Protein AF-A0A2S3R219-F1 (afdb_monomer_lite)

Foldseek 3Di:
DQDLVNLVVLLVVLVPPVLLVDDQDDCVGDVVSNVVNVVSVVSNCVSCVVVVHDPPVCVVVVVVVPPD

Sequence (68 aa):
MITEDQIRARIKELEADERHSYAPANVFSNAPLAIIQTSIKSELNGLYFALGEVPPNQQNRREVVNGN

Organism: Vibrio vulnificus (NCBI:txid672)

Secondary structure (DSSP, 8-state):
---HHHHHHHHHHHHT-HHHHSPPPPHHHHHHHHHHHHHHHHHHHHHHHHTT---HHHHHHHHTTS--

Radius of gyration: 14.0 Å; chains: 1; bounding box: 32×33×32 Å

pLDDT: mean 86.87, std 16.03, range [41.06, 97.88]

Structure (mmCIF, N/CA/C/O backbone):
data_AF-A0A2S3R219-F1
#
_entry.id   AF-A0A2S3R219-F1
#
loop_
_atom_site.group_PDB
_atom_site.id
_atom_site.type_symbol
_atom_site.label_atom_id
_atom_site.label_alt_id
_atom_site.label_comp_id
_atom_site.label_asym_id
_atom_site.label_entity_id
_atom_site.label_seq_id
_atom_site.pdbx_PDB_ins_code
_atom_site.Cartn_x
_atom_site.Cartn_y
_atom_site.Cartn_z
_atom_site.occupancy
_atom_site.B_iso_or_equiv
_atom_site.auth_seq_id
_atom_site.auth_comp_id
_atom_site.auth_asym_id
_atom_site.auth_atom_id
_atom_site.pdbx_PDB_model_num
ATOM 1 N N . MET A 1 1 ? -9.968 15.388 11.219 1.00 70.81 1 MET A N 1
ATOM 2 C CA . MET A 1 1 ? -9.441 14.138 11.804 1.00 70.81 1 MET A CA 1
ATOM 3 C C . MET A 1 1 ? -9.797 13.026 10.836 1.00 70.81 1 MET A C 1
ATOM 5 O O . MET A 1 1 ? -10.934 13.025 10.382 1.00 70.81 1 MET A O 1
ATOM 9 N N . ILE A 1 2 ? -8.839 12.188 10.436 1.00 85.00 2 ILE A N 1
ATOM 10 C CA . ILE A 1 2 ? -9.130 11.035 9.572 1.00 85.00 2 ILE A CA 1
ATOM 11 C C . ILE A 1 2 ? -9.810 9.958 10.429 1.00 85.00 2 ILE A C 1
ATOM 13 O O . ILE A 1 2 ? -9.451 9.808 11.599 1.00 85.00 2 ILE A O 1
ATOM 17 N N . THR A 1 3 ? -10.819 9.270 9.902 1.00 95.69 3 THR A N 1
ATOM 18 C CA . THR A 1 3 ? -11.515 8.200 10.634 1.00 95.69 3 THR A CA 1
ATOM 19 C C . THR A 1 3 ? -10.825 6.855 10.431 1.00 95.69 3 THR A C 1
ATOM 21 O O . THR A 1 3 ? -10.077 6.668 9.470 1.00 95.69 3 THR A O 1
ATOM 24 N N . GLU A 1 4 ? -11.104 5.894 11.311 1.00 96.19 4 GLU A N 1
ATOM 25 C CA . GLU A 1 4 ? -10.636 4.515 11.142 1.00 96.19 4 GLU A CA 1
ATOM 26 C C . GLU A 1 4 ? -11.090 3.919 9.798 1.00 96.19 4 GLU A C 1
ATOM 28 O O . GLU A 1 4 ? -10.271 3.354 9.076 1.00 96.19 4 GLU A O 1
ATOM 33 N N . ASP A 1 5 ? -12.350 4.132 9.402 1.00 96.81 5 ASP A N 1
ATOM 34 C CA . ASP A 1 5 ? -12.876 3.659 8.114 1.00 96.81 5 ASP A CA 1
ATOM 35 C C . ASP A 1 5 ? -12.101 4.228 6.919 1.00 96.81 5 ASP A C 1
ATOM 37 O O . ASP A 1 5 ? -11.820 3.511 5.958 1.00 96.81 5 ASP A O 1
ATOM 41 N N . GLN A 1 6 ? -11.709 5.505 6.981 1.00 97.31 6 GLN A N 1
ATOM 42 C CA . GLN A 1 6 ? -10.893 6.138 5.944 1.00 97.31 6 GLN A CA 1
ATOM 43 C C . GLN A 1 6 ? -9.485 5.536 5.887 1.00 97.31 6 GLN A C 1
ATOM 45 O O . GLN A 1 6 ? -8.962 5.309 4.796 1.00 97.31 6 GLN A O 1
ATOM 50 N N . ILE A 1 7 ? -8.884 5.237 7.043 1.00 97.19 7 ILE A N 1
ATOM 51 C CA . ILE A 1 7 ? -7.581 4.564 7.115 1.00 97.19 7 ILE A CA 1
ATOM 52 C C . ILE A 1 7 ? -7.681 3.160 6.505 1.00 97.19 7 ILE A C 1
ATOM 54 O O . ILE A 1 7 ? -6.867 2.805 5.654 1.00 97.19 7 ILE A O 1
ATOM 58 N N . ARG A 1 8 ? -8.700 2.374 6.877 1.00 97.06 8 ARG A N 1
ATOM 59 C CA . ARG A 1 8 ? -8.902 1.007 6.365 1.00 97.06 8 ARG A CA 1
ATOM 60 C C . ARG A 1 8 ? -9.208 0.984 4.868 1.00 97.06 8 ARG A C 1
ATOM 62 O O . ARG A 1 8 ? -8.675 0.135 4.155 1.00 97.06 8 ARG A O 1
ATOM 69 N N . ALA A 1 9 ? -10.009 1.929 4.374 1.00 97.88 9 ALA A N 1
ATOM 70 C CA . ALA A 1 9 ? -10.250 2.088 2.942 1.00 97.88 9 ALA A CA 1
ATOM 71 C C . ALA A 1 9 ? -8.942 2.365 2.189 1.00 97.88 9 ALA A C 1
ATOM 73 O O . ALA A 1 9 ? -8.663 1.717 1.181 1.00 97.88 9 ALA A O 1
ATOM 74 N N . ARG A 1 10 ? -8.097 3.253 2.727 1.00 97.50 10 ARG A N 1
ATOM 75 C CA . ARG A 1 10 ? -6.810 3.587 2.116 1.00 97.50 10 ARG A CA 1
ATOM 76 C C . ARG A 1 10 ? -5.821 2.423 2.129 1.00 97.50 10 ARG A C 1
ATOM 78 O O . ARG A 1 10 ? -5.145 2.201 1.129 1.00 97.50 10 ARG A O 1
ATOM 85 N N . ILE A 1 11 ? -5.760 1.659 3.221 1.00 96.94 11 ILE A N 1
ATOM 86 C CA . ILE A 1 11 ? -4.972 0.417 3.285 1.00 96.94 11 ILE A CA 1
ATOM 87 C C . ILE A 1 11 ? -5.408 -0.526 2.159 1.00 96.94 11 ILE A C 1
ATOM 89 O O . ILE A 1 11 ? -4.570 -0.955 1.372 1.00 96.94 11 ILE A O 1
ATOM 93 N N . LYS A 1 12 ? -6.718 -0.765 2.013 1.00 96.44 12 LYS A N 1
ATOM 94 C CA . LYS A 1 12 ? -7.260 -1.655 0.978 1.00 96.44 12 LYS A CA 1
ATOM 95 C C . LYS A 1 12 ? -6.917 -1.193 -0.443 1.00 96.44 12 LYS A C 1
ATOM 97 O O . LYS A 1 12 ? -6.608 -2.024 -1.291 1.00 96.44 12 LYS A O 1
ATOM 102 N N . GLU A 1 13 ? -6.968 0.111 -0.713 1.00 97.38 13 GLU A N 1
ATOM 103 C CA . GLU A 1 13 ? -6.552 0.676 -2.005 1.00 97.38 13 GLU A CA 1
ATOM 104 C C . GLU A 1 13 ? -5.070 0.416 -2.301 1.00 97.38 13 GLU A C 1
ATOM 106 O O . GLU A 1 13 ? -4.725 0.017 -3.409 1.00 97.38 13 GLU A O 1
ATOM 111 N N . LEU A 1 14 ? -4.199 0.634 -1.313 1.00 96.25 14 LEU A N 1
ATOM 112 C CA . LEU A 1 14 ? -2.753 0.452 -1.454 1.00 96.25 14 LEU A CA 1
ATOM 113 C C . LEU A 1 14 ? -2.360 -1.022 -1.596 1.00 96.25 14 LEU A C 1
ATOM 115 O O . LEU A 1 14 ? -1.467 -1.341 -2.377 1.00 96.25 14 LEU A O 1
ATOM 119 N N . GLU A 1 15 ? -3.022 -1.920 -0.866 1.00 94.31 15 GLU A N 1
ATOM 120 C CA . GLU A 1 15 ? -2.813 -3.369 -0.977 1.00 94.31 15 GLU A CA 1
ATOM 121 C C . GLU A 1 15 ? -3.289 -3.923 -2.326 1.00 94.31 15 GLU A C 1
ATOM 123 O O . GLU A 1 15 ? -2.707 -4.880 -2.834 1.00 94.31 15 GLU A O 1
ATOM 128 N N . ALA A 1 16 ? -4.318 -3.311 -2.919 1.00 95.50 16 ALA A N 1
ATOM 129 C CA . ALA A 1 16 ? -4.827 -3.670 -4.239 1.00 95.50 16 ALA A CA 1
ATOM 130 C C . ALA A 1 16 ? -4.015 -3.070 -5.403 1.00 95.50 16 ALA A C 1
ATOM 132 O O . ALA A 1 16 ? -4.276 -3.411 -6.557 1.00 95.50 16 ALA A O 1
ATOM 133 N N . ASP A 1 17 ? -3.045 -2.186 -5.140 1.00 95.19 17 ASP A N 1
ATOM 134 C CA . ASP A 1 17 ? -2.187 -1.630 -6.186 1.00 95.19 17 ASP A CA 1
ATOM 135 C C . ASP A 1 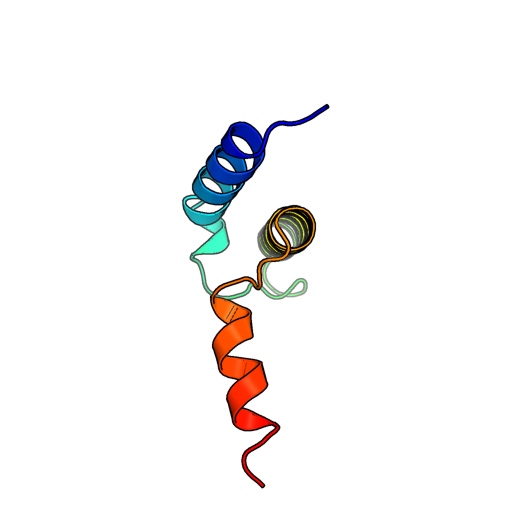17 ? -1.298 -2.734 -6.776 1.00 95.19 17 ASP A C 1
ATOM 137 O O . ASP A 1 17 ? -0.412 -3.273 -6.109 1.00 95.19 17 ASP A O 1
ATOM 141 N N . GLU A 1 18 ? -1.491 -3.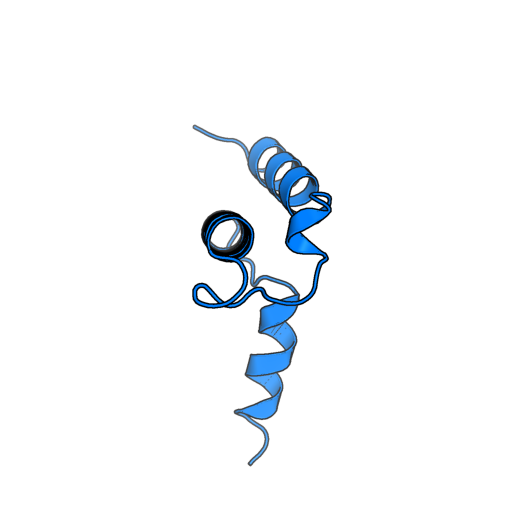054 -8.057 1.00 93.38 18 GLU A N 1
ATOM 142 C CA . GLU A 1 18 ? -0.734 -4.101 -8.756 1.00 93.38 18 GLU A CA 1
ATOM 143 C C . GLU A 1 18 ? 0.784 -3.910 -8.629 1.00 93.38 18 GLU A C 1
ATOM 145 O O . GLU A 1 18 ? 1.536 -4.881 -8.524 1.00 93.38 18 GLU A O 1
ATOM 150 N N . ARG A 1 19 ? 1.260 -2.662 -8.557 1.00 92.75 19 ARG A N 1
ATOM 151 C CA . ARG A 1 19 ? 2.691 -2.352 -8.431 1.00 92.75 19 ARG A CA 1
ATOM 152 C C . ARG A 1 19 ? 3.253 -2.779 -7.080 1.00 92.75 19 ARG A C 1
ATOM 154 O O . ARG A 1 19 ? 4.452 -3.051 -6.988 1.00 92.75 19 ARG A O 1
ATOM 161 N N . HIS A 1 20 ? 2.409 -2.858 -6.054 1.00 92.06 20 HIS A N 1
ATOM 162 C CA . HIS A 1 20 ? 2.760 -3.415 -4.753 1.00 92.06 20 HIS A CA 1
ATOM 163 C C . HIS A 1 20 ? 2.893 -4.943 -4.794 1.00 92.06 20 HIS A C 1
ATOM 165 O O . HIS A 1 20 ? 3.721 -5.499 -4.075 1.00 92.06 20 HIS A O 1
ATOM 171 N N . SER A 1 21 ? 2.119 -5.607 -5.659 1.00 89.06 21 SER A N 1
ATOM 172 C CA . SER A 1 21 ? 2.106 -7.070 -5.792 1.00 89.06 21 SER A CA 1
ATOM 173 C C . SER A 1 21 ? 3.302 -7.643 -6.565 1.00 89.06 21 SER A C 1
ATOM 175 O O . SER A 1 21 ? 3.637 -8.817 -6.406 1.00 89.06 21 SER A O 1
ATOM 177 N N . TYR A 1 22 ? 3.972 -6.830 -7.389 1.00 89.75 22 TYR A N 1
ATOM 178 C CA . TYR A 1 22 ? 5.172 -7.257 -8.106 1.00 89.75 22 TYR A CA 1
ATOM 179 C C . TYR A 1 22 ? 6.338 -7.556 -7.163 1.00 89.75 22 TYR A C 1
ATOM 181 O O . TYR A 1 22 ? 6.435 -7.027 -6.055 1.00 89.75 22 TYR A O 1
ATOM 189 N N . ALA A 1 23 ? 7.284 -8.364 -7.648 1.00 90.44 23 ALA A N 1
ATOM 190 C CA . ALA A 1 23 ? 8.546 -8.573 -6.952 1.00 90.44 23 ALA A CA 1
ATOM 191 C C . ALA A 1 23 ? 9.213 -7.217 -6.618 1.00 90.44 23 ALA A C 1
ATOM 193 O O . ALA A 1 23 ? 9.124 -6.283 -7.428 1.00 90.44 23 ALA A O 1
ATOM 194 N N . PRO A 1 24 ? 9.883 -7.088 -5.453 1.00 91.88 24 PRO A N 1
ATOM 195 C CA . PRO A 1 24 ? 10.568 -5.857 -5.085 1.00 91.88 24 PRO A CA 1
ATOM 196 C C . PRO A 1 24 ? 11.559 -5.424 -6.167 1.00 91.88 24 PRO A C 1
ATOM 198 O O . PRO A 1 24 ? 12.510 -6.139 -6.488 1.00 91.88 24 PRO A O 1
ATOM 201 N N . ALA A 1 25 ? 11.330 -4.245 -6.731 1.00 94.06 25 ALA A N 1
ATOM 202 C CA . ALA A 1 25 ? 12.184 -3.662 -7.742 1.00 94.06 25 ALA A CA 1
ATOM 203 C C . ALA A 1 25 ? 13.436 -3.060 -7.104 1.00 94.06 25 ALA A C 1
ATOM 205 O O . ALA A 1 25 ? 13.404 -2.446 -6.036 1.00 94.06 25 ALA A O 1
ATOM 206 N N . ASN A 1 26 ? 14.556 -3.209 -7.804 1.00 94.12 26 ASN A N 1
ATOM 207 C CA . ASN A 1 26 ? 15.807 -2.563 -7.447 1.00 94.12 26 ASN A CA 1
ATOM 208 C C . ASN A 1 26 ? 15.901 -1.204 -8.153 1.00 94.12 26 ASN A C 1
ATOM 210 O O . ASN A 1 26 ? 15.641 -1.122 -9.353 1.00 94.12 26 ASN A O 1
ATOM 214 N N . VAL A 1 27 ? 16.335 -0.161 -7.442 1.00 92.25 27 VAL A N 1
ATOM 215 C CA . VAL A 1 27 ? 16.531 1.181 -8.013 1.00 92.25 27 VAL A CA 1
ATOM 216 C C . VAL A 1 27 ? 17.482 1.202 -9.214 1.00 92.25 27 VAL A C 1
ATOM 218 O O . VAL A 1 27 ? 17.276 1.981 -10.136 1.00 92.25 27 VAL A O 1
ATOM 221 N N . PHE A 1 28 ? 18.479 0.318 -9.256 1.00 95.25 28 PHE A N 1
ATOM 222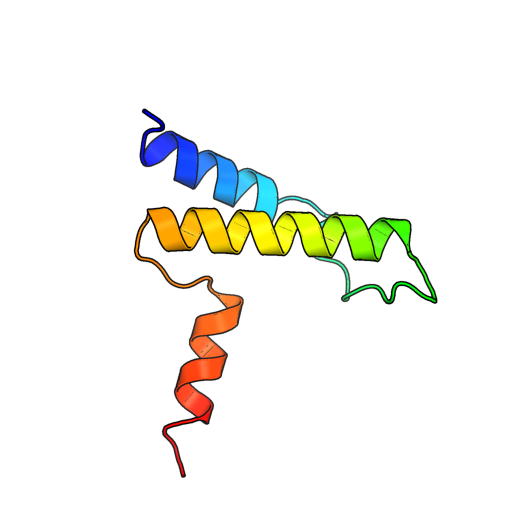 C CA . PHE A 1 28 ? 19.437 0.230 -10.362 1.00 95.25 28 PHE A CA 1
ATOM 223 C C . PHE A 1 28 ? 18.875 -0.484 -11.599 1.00 95.25 28 PHE A C 1
ATOM 225 O O . PHE A 1 28 ? 19.400 -0.308 -12.693 1.00 95.25 28 PHE A O 1
ATOM 232 N N . SER A 1 29 ? 17.816 -1.283 -11.441 1.00 93.69 29 SER A N 1
ATOM 233 C CA . SER A 1 29 ? 17.200 -2.050 -12.536 1.00 93.69 29 SER A CA 1
ATOM 234 C C . SER A 1 29 ? 15.885 -1.435 -13.013 1.00 93.69 29 SER A C 1
ATOM 236 O O . SER A 1 29 ? 15.572 -1.480 -14.198 1.00 93.69 29 SER A O 1
ATOM 238 N N . ASN A 1 30 ? 15.102 -0.873 -12.093 1.00 95.69 30 ASN A N 1
ATOM 239 C CA . ASN A 1 30 ? 13.823 -0.226 -12.356 1.00 95.69 30 ASN A CA 1
ATOM 240 C C . ASN A 1 30 ? 13.533 0.806 -11.251 1.00 95.69 30 ASN A C 1
ATOM 242 O O . ASN A 1 30 ? 12.738 0.569 -10.337 1.00 95.69 30 ASN A O 1
ATOM 246 N N . ALA A 1 31 ? 14.212 1.956 -11.336 1.00 96.12 31 ALA A N 1
ATOM 247 C CA . ALA A 1 31 ? 14.064 3.056 -10.382 1.00 96.12 31 ALA A CA 1
ATOM 248 C C . ALA A 1 31 ? 12.608 3.504 -10.169 1.00 96.12 31 ALA A C 1
ATOM 250 O O . ALA A 1 31 ? 12.209 3.624 -9.009 1.00 96.12 31 ALA A O 1
ATOM 251 N N . PRO A 1 32 ? 11.785 3.705 -11.221 1.00 96.94 32 PRO A N 1
ATOM 252 C CA . PRO A 1 32 ? 10.409 4.159 -11.035 1.00 96.94 32 PRO A CA 1
ATOM 253 C C . PRO A 1 32 ? 9.577 3.201 -10.179 1.00 96.94 32 PRO A C 1
ATOM 255 O O . PRO A 1 32 ? 8.939 3.630 -9.217 1.00 96.94 32 PRO A O 1
ATOM 258 N N . LEU A 1 33 ? 9.619 1.899 -10.481 1.00 95.69 33 LEU A N 1
ATOM 259 C CA . LEU A 1 33 ? 8.851 0.911 -9.726 1.00 95.69 33 LEU A CA 1
ATOM 260 C C . LEU A 1 33 ? 9.357 0.790 -8.283 1.00 95.69 33 LEU A C 1
ATOM 262 O O . LEU A 1 33 ? 8.547 0.731 -7.361 1.00 95.69 33 LEU A O 1
ATOM 266 N N . ALA A 1 34 ? 10.676 0.827 -8.074 1.00 95.56 34 ALA A N 1
ATOM 267 C CA . ALA A 1 34 ? 11.272 0.755 -6.741 1.00 95.56 34 ALA A CA 1
ATOM 268 C C . ALA A 1 34 ? 10.841 1.930 -5.844 1.00 95.56 34 ALA A C 1
ATOM 270 O O . ALA A 1 34 ? 10.526 1.739 -4.665 1.00 95.56 34 ALA A O 1
ATOM 271 N N . ILE A 1 35 ? 10.778 3.144 -6.403 1.00 97.06 35 ILE A N 1
ATOM 272 C CA . ILE A 1 35 ? 10.310 4.342 -5.691 1.00 97.06 35 ILE A CA 1
ATOM 273 C C . ILE A 1 35 ? 8.825 4.208 -5.338 1.00 97.06 35 ILE A C 1
ATOM 275 O O . ILE A 1 35 ? 8.452 4.432 -4.186 1.00 97.06 35 ILE A O 1
ATOM 279 N N . ILE A 1 36 ? 7.985 3.787 -6.291 1.00 96.75 36 ILE A N 1
ATOM 280 C CA . ILE A 1 36 ? 6.546 3.585 -6.061 1.00 96.75 36 ILE A CA 1
ATOM 281 C C . ILE A 1 36 ? 6.316 2.553 -4.952 1.00 96.75 36 ILE A C 1
ATOM 283 O O . ILE A 1 36 ? 5.595 2.824 -3.993 1.00 96.75 36 ILE A O 1
ATOM 287 N N . GLN A 1 37 ? 6.980 1.400 -5.028 1.00 95.25 37 GLN A N 1
ATOM 288 C CA . GLN A 1 37 ? 6.868 0.344 -4.020 1.00 95.25 37 GLN A CA 1
ATOM 289 C C . GLN A 1 37 ? 7.336 0.808 -2.635 1.00 95.25 37 GLN A C 1
ATOM 291 O O . GLN A 1 37 ? 6.711 0.475 -1.626 1.00 95.25 37 GLN A O 1
ATOM 296 N N . THR A 1 38 ? 8.403 1.611 -2.574 1.00 95.38 38 THR A N 1
ATOM 297 C CA . THR A 1 38 ? 8.898 2.196 -1.317 1.00 95.38 38 THR A CA 1
ATOM 298 C C . THR A 1 38 ? 7.886 3.172 -0.719 1.00 95.38 38 THR A C 1
ATOM 300 O O . THR A 1 38 ? 7.657 3.145 0.493 1.00 95.38 38 THR A O 1
ATOM 303 N N . SER A 1 39 ? 7.240 3.986 -1.557 1.00 96.69 39 SER A N 1
ATOM 304 C CA . SER A 1 39 ? 6.193 4.919 -1.133 1.00 96.69 39 SER A CA 1
ATOM 305 C C . SER A 1 39 ? 4.984 4.173 -0.573 1.00 96.69 39 SER A C 1
ATOM 307 O O . SER A 1 39 ? 4.595 4.430 0.563 1.00 96.69 39 SER A O 1
ATOM 309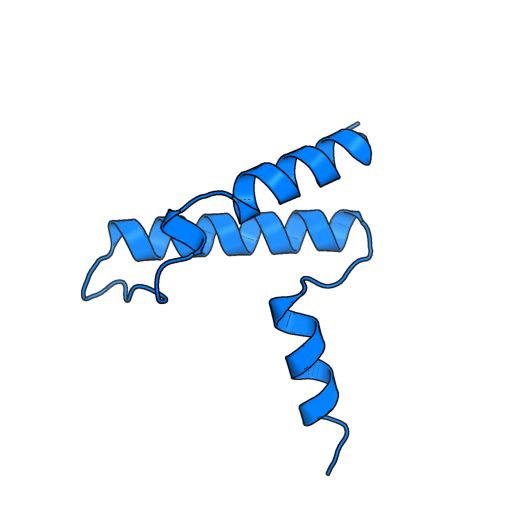 N N . ILE A 1 40 ? 4.451 3.194 -1.316 1.00 96.00 40 ILE A N 1
ATOM 310 C CA . ILE A 1 40 ? 3.301 2.379 -0.890 1.00 96.00 40 ILE A CA 1
ATOM 311 C C . ILE A 1 40 ? 3.600 1.688 0.444 1.00 96.00 40 ILE A C 1
ATOM 313 O O . ILE A 1 40 ? 2.805 1.754 1.378 1.00 96.00 40 ILE A O 1
ATOM 317 N N . LYS A 1 41 ? 4.781 1.071 0.573 1.00 94.44 41 LYS A N 1
ATOM 318 C CA . LYS A 1 41 ? 5.186 0.387 1.806 1.00 94.44 41 LYS A CA 1
ATOM 319 C C . LYS A 1 41 ? 5.291 1.342 2.995 1.00 94.44 41 LYS A C 1
ATOM 321 O O . LYS A 1 41 ? 4.907 0.981 4.104 1.00 94.44 41 LYS A O 1
ATOM 326 N N . SER A 1 42 ? 5.832 2.538 2.777 1.00 95.12 42 SER A N 1
ATOM 327 C CA . SER A 1 42 ? 5.953 3.556 3.825 1.00 95.12 42 SER A CA 1
ATOM 328 C C . SER A 1 42 ? 4.582 4.053 4.275 1.00 95.12 42 SER A C 1
ATOM 330 O O . SER A 1 42 ? 4.343 4.172 5.475 1.00 95.12 42 SER A O 1
ATOM 332 N N . GLU A 1 43 ? 3.670 4.272 3.327 1.00 96.56 43 GLU A N 1
ATOM 333 C CA . GLU A 1 43 ? 2.299 4.695 3.605 1.00 96.56 43 GLU A CA 1
ATOM 334 C C . GLU A 1 43 ? 1.530 3.616 4.379 1.00 96.56 43 GLU A C 1
ATOM 336 O O . GLU A 1 43 ? 0.995 3.906 5.446 1.00 96.56 43 GLU A O 1
ATOM 341 N N . LEU A 1 44 ? 1.577 2.355 3.931 1.00 96.00 44 LEU A N 1
ATOM 342 C CA . LEU A 1 44 ? 0.983 1.223 4.651 1.00 96.00 44 LEU A CA 1
ATOM 343 C C . LEU A 1 44 ? 1.505 1.125 6.088 1.00 96.00 44 LEU A C 1
ATOM 345 O O . LEU A 1 44 ? 0.712 1.024 7.019 1.00 96.00 44 LEU A O 1
ATOM 349 N N . ASN A 1 45 ? 2.823 1.211 6.295 1.00 94.62 45 ASN A N 1
ATOM 350 C CA . ASN A 1 45 ? 3.400 1.173 7.642 1.00 94.62 45 ASN A CA 1
ATOM 351 C C . ASN A 1 45 ? 2.847 2.294 8.539 1.00 94.62 45 ASN A C 1
ATOM 353 O O . ASN A 1 45 ? 2.557 2.047 9.707 1.00 94.62 45 ASN A O 1
ATOM 357 N N . GLY A 1 46 ? 2.700 3.512 8.006 1.00 95.62 46 GLY A N 1
ATOM 358 C CA . GLY A 1 46 ? 2.135 4.643 8.743 1.00 95.62 46 GLY A CA 1
ATOM 359 C C . GLY A 1 46 ? 0.654 4.455 9.081 1.00 95.62 46 GLY A C 1
ATOM 360 O O . GLY A 1 46 ? 0.241 4.752 10.200 1.00 95.62 46 GLY A O 1
ATOM 361 N N . LEU A 1 47 ? -0.132 3.917 8.145 1.00 96.50 47 LEU A N 1
ATOM 362 C CA . LEU A 1 47 ? -1.559 3.649 8.337 1.00 96.50 47 LEU A CA 1
ATOM 363 C C . LEU A 1 47 ? -1.792 2.538 9.370 1.00 96.50 47 LEU A C 1
ATOM 365 O O . LEU A 1 47 ? -2.578 2.731 10.293 1.00 96.50 47 LEU A O 1
ATOM 369 N N . TYR A 1 48 ? -1.061 1.424 9.286 1.00 96.06 48 TYR A N 1
ATOM 370 C CA . TYR A 1 48 ? -1.119 0.368 10.303 1.00 96.06 48 TYR A CA 1
ATOM 371 C C . TYR A 1 48 ? -0.677 0.875 11.679 1.00 96.06 48 TYR A C 1
ATOM 373 O O . TYR A 1 48 ? -1.342 0.597 12.673 1.00 96.06 48 TYR A O 1
ATOM 381 N N . PHE A 1 49 ? 0.386 1.686 11.742 1.00 94.50 49 PHE A N 1
ATOM 382 C CA . PHE A 1 49 ? 0.813 2.314 12.992 1.00 94.50 49 PHE A CA 1
ATOM 383 C C . PHE A 1 49 ? -0.283 3.202 13.597 1.00 94.50 49 PHE A C 1
ATOM 385 O O . PHE A 1 49 ? -0.518 3.138 14.802 1.00 94.50 49 PHE A O 1
ATOM 392 N N . ALA A 1 50 ? -0.989 3.987 12.778 1.00 94.94 50 ALA A N 1
ATOM 393 C CA . ALA A 1 50 ? -2.102 4.819 13.235 1.00 94.94 50 ALA A CA 1
ATOM 394 C C . ALA A 1 50 ? -3.280 3.996 13.796 1.00 94.94 50 ALA A C 1
ATOM 396 O O . ALA A 1 50 ? -3.988 4.484 14.674 1.00 94.94 50 ALA A O 1
ATOM 397 N N . LEU A 1 51 ? -3.460 2.755 13.330 1.00 95.12 51 LEU A N 1
ATOM 398 C CA . LEU A 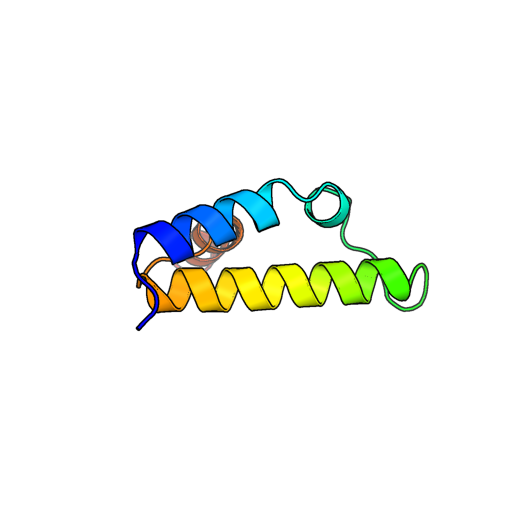1 51 ? -4.428 1.795 13.878 1.00 95.12 51 LEU A CA 1
ATOM 399 C C . LEU A 1 51 ? -3.903 1.016 15.096 1.00 95.12 51 LEU A C 1
ATOM 401 O O . LEU A 1 51 ? -4.656 0.265 15.707 1.00 95.12 51 LEU A O 1
ATOM 405 N N . GLY A 1 52 ? -2.622 1.156 15.456 1.00 94.31 52 GLY A N 1
ATOM 406 C CA . GLY A 1 52 ? -1.981 0.307 16.468 1.00 94.31 52 GLY A CA 1
ATOM 407 C C . GLY A 1 52 ? -1.784 -1.146 16.012 1.00 94.31 52 GLY A C 1
ATOM 408 O O . GLY A 1 52 ? -1.584 -2.036 16.837 1.00 94.31 52 GLY A O 1
ATOM 409 N N . GLU A 1 53 ? -1.836 -1.392 14.705 1.00 93.25 53 GLU A N 1
ATOM 410 C CA . GLU A 1 53 ? -1.722 -2.703 14.076 1.00 93.25 53 GLU A CA 1
ATOM 411 C C . GLU A 1 53 ? -0.311 -2.913 13.482 1.00 93.25 53 GLU A C 1
ATOM 413 O O . GLU A 1 53 ? 0.473 -1.978 13.294 1.00 93.25 53 GLU A O 1
ATOM 418 N N . VAL A 1 54 ? 0.034 -4.167 13.180 1.00 88.69 54 VAL A N 1
ATOM 419 C CA . VAL A 1 54 ? 1.274 -4.526 12.472 1.00 88.69 54 VAL A CA 1
ATOM 420 C C . VAL A 1 54 ? 0.905 -4.964 11.051 1.00 88.69 54 VAL A C 1
ATOM 422 O O . VAL A 1 54 ? -0.025 -5.759 10.915 1.00 88.69 54 VAL A O 1
ATOM 425 N N . PRO A 1 55 ? 1.618 -4.493 10.007 1.00 84.62 55 PRO A N 1
ATOM 426 C CA . PRO A 1 55 ? 1.366 -4.932 8.640 1.00 84.62 55 PRO A CA 1
ATOM 427 C C . PRO A 1 55 ? 1.575 -6.451 8.489 1.00 84.62 55 PRO A C 1
ATOM 429 O O . PRO A 1 55 ? 2.576 -6.963 9.007 1.00 84.62 55 PRO A O 1
ATOM 432 N N . PRO A 1 56 ? 0.748 -7.159 7.693 1.00 78.56 56 PRO A N 1
ATOM 433 C CA . PRO A 1 56 ? 0.782 -8.623 7.561 1.00 78.56 56 PRO A CA 1
ATOM 434 C C . PRO A 1 56 ? 2.166 -9.191 7.210 1.00 78.56 56 PRO A C 1
ATOM 436 O O . PRO A 1 56 ? 2.592 -10.226 7.719 1.00 78.56 56 PRO A O 1
ATOM 439 N N . ASN A 1 57 ? 2.923 -8.481 6.368 1.00 70.50 57 ASN A N 1
ATOM 440 C CA . ASN A 1 57 ? 4.268 -8.882 5.940 1.00 70.50 57 ASN A CA 1
ATOM 441 C C . ASN A 1 57 ? 5.359 -8.703 7.023 1.00 70.50 57 ASN A C 1
ATOM 443 O O . ASN A 1 57 ? 6.517 -9.071 6.805 1.00 70.50 57 ASN A O 1
ATOM 447 N N . GLN A 1 58 ? 5.016 -8.134 8.183 1.00 61.66 58 GLN A N 1
ATOM 448 C CA . GLN A 1 58 ? 5.900 -7.976 9.338 1.00 61.66 58 GLN A CA 1
ATOM 449 C C . GLN A 1 58 ? 5.538 -8.888 10.517 1.00 61.66 58 GLN A C 1
ATOM 451 O O . GLN A 1 58 ? 6.439 -9.149 11.317 1.00 61.66 58 GLN A O 1
ATOM 456 N N . GLN A 1 59 ? 4.308 -9.421 10.613 1.00 57.91 59 GLN A N 1
ATOM 457 C CA . GLN A 1 59 ? 3.952 -10.418 11.641 1.00 57.91 59 GLN A CA 1
ATOM 458 C C . GLN A 1 59 ? 4.938 -11.600 11.626 1.00 57.91 59 GLN A C 1
ATOM 460 O O . GLN A 1 59 ? 5.558 -11.898 12.646 1.00 57.91 59 GLN A O 1
ATOM 465 N N . ASN A 1 60 ? 5.202 -12.170 10.446 1.00 49.19 60 ASN A N 1
ATOM 466 C CA . ASN A 1 60 ? 6.074 -13.343 10.300 1.00 49.19 60 ASN A CA 1
ATOM 467 C C . ASN A 1 60 ? 7.545 -13.086 10.676 1.00 49.19 60 ASN A C 1
ATOM 469 O O . ASN A 1 60 ? 8.272 -14.032 10.958 1.00 49.19 60 ASN A O 1
ATOM 473 N N . ARG A 1 61 ? 8.022 -11.829 10.698 1.00 50.50 61 ARG A N 1
ATOM 474 C CA . ARG A 1 61 ? 9.416 -11.510 11.074 1.00 50.50 61 ARG A CA 1
ATOM 475 C C . ARG A 1 61 ? 9.637 -11.390 12.581 1.00 50.50 61 ARG A C 1
ATOM 477 O O . ARG A 1 61 ? 10.785 -11.429 13.009 1.00 50.50 61 ARG A O 1
ATOM 484 N N . ARG A 1 62 ? 8.582 -11.239 13.386 1.00 50.25 62 ARG A N 1
ATOM 485 C CA . ARG A 1 62 ? 8.708 -11.187 14.854 1.00 50.25 62 ARG A CA 1
ATOM 486 C C . ARG A 1 62 ? 8.773 -12.578 15.485 1.00 50.25 62 ARG A C 1
ATOM 488 O O . ARG A 1 62 ? 9.379 -12.726 16.541 1.00 50.25 62 ARG A O 1
ATOM 495 N N . GLU A 1 63 ? 8.216 -13.592 14.832 1.00 51.25 63 GLU A N 1
ATOM 496 C CA . GLU A 1 63 ? 8.2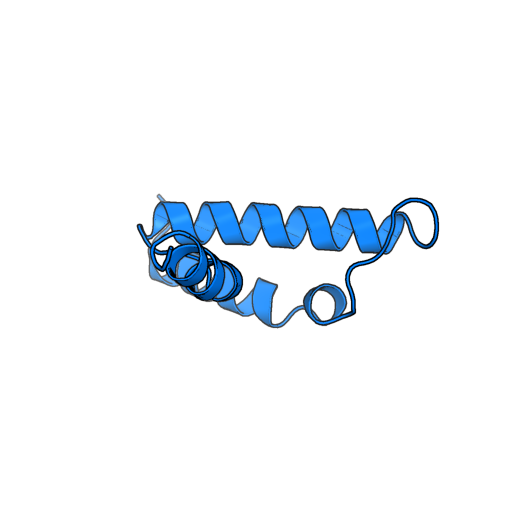41 -14.973 15.331 1.00 51.25 63 GLU A CA 1
ATOM 497 C C . GLU A 1 63 ? 9.631 -15.616 15.192 1.00 51.25 63 GLU A C 1
ATOM 499 O O . GLU A 1 63 ? 10.101 -16.261 16.123 1.00 51.25 63 GLU A O 1
ATOM 504 N N . VAL A 1 64 ? 10.357 -15.347 14.100 1.00 54.00 64 VAL A N 1
ATOM 505 C CA . VAL A 1 64 ? 11.718 -15.888 13.882 1.00 54.00 64 VAL A CA 1
ATOM 506 C C . VAL A 1 64 ? 12.786 -15.336 14.831 1.00 54.00 64 VAL A C 1
ATOM 508 O O . VAL A 1 64 ? 13.816 -15.975 15.007 1.00 54.00 64 VAL A O 1
ATOM 511 N N . VAL A 1 65 ? 12.572 -14.174 15.455 1.00 55.66 65 VAL A N 1
ATOM 512 C CA . VAL A 1 65 ? 13.570 -13.568 16.362 1.00 55.66 65 VAL A CA 1
ATOM 513 C C . VAL A 1 65 ? 13.450 -14.097 17.798 1.00 55.66 65 VAL A C 1
ATOM 515 O O . VAL A 1 65 ? 14.419 -14.037 18.543 1.00 55.66 65 VAL A O 1
ATOM 518 N N . ASN A 1 66 ? 12.303 -14.665 18.183 1.00 54.06 66 ASN A N 1
ATOM 519 C CA . ASN A 1 66 ? 12.058 -15.161 19.547 1.00 54.06 66 ASN A CA 1
ATOM 520 C C . ASN A 1 66 ? 12.227 -16.688 19.691 1.00 54.06 66 ASN A C 1
ATOM 522 O O . ASN A 1 66 ? 11.836 -17.250 20.710 1.00 54.06 66 ASN A O 1
ATOM 526 N N . GLY A 1 67 ? 12.761 -17.360 18.667 1.00 53.06 67 GLY A N 1
ATOM 527 C CA . GLY A 1 67 ? 12.871 -18.821 18.591 1.00 53.06 67 GLY A CA 1
ATOM 528 C C . GLY A 1 67 ? 14.300 -19.370 18.608 1.00 53.06 67 GLY A C 1
ATOM 529 O O . GLY A 1 67 ? 14.528 -20.393 17.969 1.00 53.06 67 GLY A O 1
ATOM 530 N N . ASN A 1 68 ? 15.247 -18.702 19.278 1.00 41.06 68 ASN A N 1
ATOM 531 C CA . ASN A 1 68 ? 16.627 -19.178 19.454 1.00 41.06 68 ASN A CA 1
ATOM 532 C C . ASN A 1 68 ? 17.095 -19.019 20.902 1.00 41.06 68 ASN A C 1
ATOM 534 O O . ASN A 1 68 ? 16.962 -17.891 21.427 1.00 41.06 68 ASN A O 1
#